Protein AF-A0A067E107-F1 (afdb_monomer_lite)

Sequence (116 aa):
MISENGLQFWFLEDYFEFKWNLKYSKTLEVLEEEHPNFLCNLHERVRRRPTIDSNPWMDPLAFRDGILLIRVCAKIFLYHVETNKMNEVCYVSGLGTYSSYLPTVLPYSLSLVRLT

Organism: Citrus sinensis (NCBI:txid2711)

Structure (mmCIF, N/CA/C/O backbone):
data_AF-A0A067E107-F1
#
_entry.id   AF-A0A067E107-F1
#
loop_
_atom_site.group_PDB
_atom_site.id
_atom_site.type_symbol
_atom_site.label_atom_id
_atom_site.label_alt_id
_atom_site.label_comp_id
_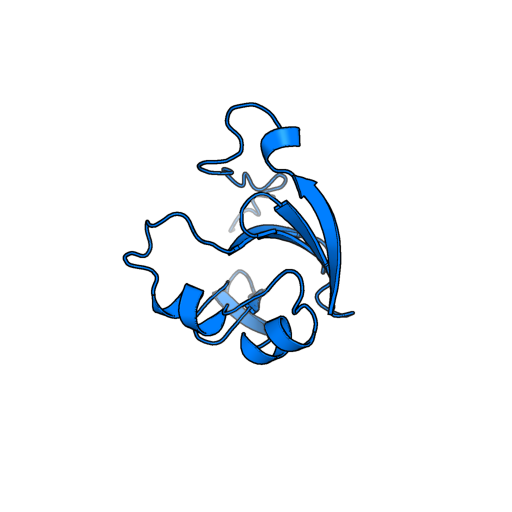atom_site.label_asym_id
_atom_site.label_entity_id
_atom_site.label_seq_id
_atom_site.pdbx_PDB_ins_code
_atom_site.Cartn_x
_atom_site.Cartn_y
_atom_site.Cartn_z
_atom_site.occupancy
_atom_site.B_iso_or_equiv
_atom_site.auth_seq_id
_atom_site.auth_comp_id
_atom_site.auth_asym_id
_atom_site.auth_atom_id
_atom_site.pdbx_PDB_model_num
ATOM 1 N N . MET A 1 1 ? -0.326 0.897 6.255 1.00 72.06 1 MET A N 1
ATOM 2 C CA . MET A 1 1 ? 1.071 0.668 6.680 1.00 72.06 1 MET A CA 1
ATOM 3 C C . MET A 1 1 ? 1.677 -0.407 5.796 1.00 72.06 1 MET A C 1
ATOM 5 O O . MET A 1 1 ? 0.965 -1.344 5.459 1.00 72.06 1 MET A O 1
ATOM 9 N N . ILE A 1 2 ? 2.942 -0.262 5.408 1.00 75.75 2 ILE A N 1
ATOM 10 C CA . ILE A 1 2 ? 3.708 -1.315 4.728 1.00 75.75 2 ILE A CA 1
ATOM 11 C C . ILE A 1 2 ? 4.693 -1.863 5.755 1.00 75.75 2 ILE A C 1
ATOM 13 O O . ILE A 1 2 ? 5.442 -1.084 6.342 1.00 75.75 2 ILE A O 1
ATOM 17 N N . SER A 1 3 ? 4.668 -3.167 5.989 1.00 77.25 3 SER A N 1
ATOM 18 C CA . SER A 1 3 ? 5.571 -3.871 6.900 1.00 77.25 3 SER A CA 1
ATOM 19 C C . SER A 1 3 ? 6.081 -5.155 6.247 1.00 77.25 3 SER A C 1
ATOM 21 O O . SER A 1 3 ? 5.696 -5.481 5.124 1.00 77.25 3 SER A O 1
ATOM 23 N N . GLU A 1 4 ? 6.932 -5.900 6.951 1.00 77.56 4 GLU A N 1
ATOM 24 C CA . GLU A 1 4 ? 7.381 -7.235 6.522 1.00 77.56 4 GLU A CA 1
ATOM 25 C C . GLU A 1 4 ? 6.204 -8.192 6.281 1.00 77.56 4 GLU A C 1
ATOM 27 O O . GLU A 1 4 ? 6.267 -9.047 5.407 1.00 77.56 4 GLU A O 1
ATOM 32 N N . ASN A 1 5 ? 5.091 -7.987 6.992 1.00 79.25 5 ASN A N 1
ATOM 33 C CA . ASN A 1 5 ? 3.880 -8.795 6.861 1.00 79.25 5 ASN A CA 1
ATOM 34 C C . ASN A 1 5 ? 3.001 -8.388 5.668 1.00 79.25 5 ASN A C 1
ATOM 36 O O . ASN A 1 5 ? 1.986 -9.037 5.414 1.00 79.25 5 ASN A O 1
ATOM 40 N N . GLY A 1 6 ? 3.334 -7.297 4.970 1.00 85.56 6 GLY A N 1
ATOM 41 C CA . GLY A 1 6 ? 2.558 -6.819 3.835 1.00 85.56 6 GLY A CA 1
ATOM 42 C C . GLY A 1 6 ? 2.016 -5.399 3.946 1.00 85.56 6 GLY A C 1
ATOM 43 O O . GLY A 1 6 ? 2.451 -4.570 4.750 1.00 85.56 6 GLY A O 1
ATOM 44 N N . LEU A 1 7 ? 1.026 -5.126 3.102 1.00 87.38 7 LEU A N 1
ATOM 45 C CA . LEU A 1 7 ? 0.241 -3.903 3.099 1.00 87.38 7 LEU A CA 1
ATOM 46 C C . LEU A 1 7 ? -1.005 -4.093 3.970 1.00 87.38 7 LEU A C 1
ATOM 48 O O . LEU A 1 7 ? -1.886 -4.897 3.665 1.00 87.38 7 LEU A O 1
ATOM 52 N N . GLN A 1 8 ? -1.084 -3.320 5.050 1.00 87.62 8 GLN A N 1
ATOM 53 C CA . GLN A 1 8 ? -2.158 -3.390 6.038 1.00 87.62 8 GLN A CA 1
ATOM 54 C C . GLN A 1 8 ? -2.928 -2.071 6.115 1.00 87.62 8 GLN A C 1
ATOM 56 O O . GLN A 1 8 ? -2.334 -0.992 6.247 1.00 87.62 8 GLN A O 1
ATOM 61 N N . PHE A 1 9 ? -4.254 -2.165 6.091 1.00 86.06 9 PHE A N 1
ATOM 62 C CA . PHE A 1 9 ? -5.180 -1.045 6.214 1.00 86.06 9 PHE A CA 1
ATOM 63 C C . PHE A 1 9 ? -5.929 -1.143 7.534 1.00 86.06 9 PHE A C 1
ATOM 65 O O . PHE A 1 9 ? -6.777 -2.016 7.725 1.00 86.06 9 PHE A O 1
ATOM 72 N N . TRP A 1 10 ? -5.612 -0.214 8.425 1.00 85.31 10 TRP A N 1
ATOM 73 C CA . TRP A 1 10 ? -6.238 -0.091 9.730 1.00 85.31 10 TRP A CA 1
ATOM 74 C C . TRP A 1 10 ? -7.254 1.044 9.697 1.00 85.31 10 TRP A C 1
ATOM 76 O O . TRP A 1 10 ? -6.996 2.090 9.098 1.00 85.31 10 TRP A O 1
ATOM 86 N N . PHE A 1 11 ? -8.395 0.839 10.339 1.00 83.31 11 PHE A N 1
ATOM 87 C CA . PHE A 1 11 ? -9.385 1.879 10.576 1.00 83.31 11 PHE A CA 1
ATOM 88 C C . PHE A 1 11 ? -9.615 2.021 12.070 1.00 83.31 11 PHE A C 1
ATOM 90 O O . PHE A 1 11 ? -9.630 1.035 12.807 1.00 83.31 11 PHE A O 1
ATOM 97 N N . LEU A 1 12 ? -9.775 3.263 12.499 1.00 84.31 12 LEU A N 1
ATOM 98 C CA . LEU A 1 12 ? -10.179 3.580 13.853 1.00 84.31 12 LEU A CA 1
ATOM 99 C C . LEU A 1 12 ? -11.703 3.462 13.899 1.00 84.31 12 LEU A C 1
ATOM 101 O O . LEU A 1 12 ? -12.395 4.219 13.224 1.00 84.31 12 LEU A O 1
ATOM 105 N N . GLU A 1 13 ? -12.204 2.447 14.599 1.00 81.31 13 GLU A N 1
ATOM 106 C CA . GLU A 1 13 ? -13.643 2.188 14.723 1.00 81.31 13 GLU A CA 1
ATOM 107 C C . GLU A 1 13 ? -14.278 3.148 15.727 1.00 81.31 13 GLU A C 1
ATOM 109 O O . GLU A 1 13 ? -15.330 3.719 15.453 1.00 81.31 13 GLU A O 1
ATOM 114 N N . ASP A 1 14 ? -13.593 3.367 16.849 1.00 79.00 14 ASP A N 1
ATOM 115 C CA . ASP A 1 14 ? -14.005 4.292 17.896 1.00 79.00 14 ASP A CA 1
ATOM 116 C C . ASP A 1 14 ? -12.834 5.212 18.273 1.00 79.00 14 ASP A C 1
ATOM 118 O O . ASP A 1 14 ? -11.755 4.757 18.670 1.00 79.00 14 ASP A O 1
ATOM 122 N N . TYR A 1 15 ? -13.058 6.519 18.128 1.00 76.31 15 TYR A N 1
ATOM 123 C CA . TYR A 1 15 ? -12.082 7.564 18.434 1.00 76.31 15 TYR A CA 1
ATOM 124 C C . TYR A 1 15 ? -11.828 7.740 19.936 1.00 76.31 15 TYR A C 1
ATOM 126 O O . TYR A 1 15 ? -10.752 8.200 20.309 1.00 76.31 15 TYR A O 1
ATOM 134 N N . PHE A 1 16 ? -12.791 7.386 20.786 1.00 80.00 16 PHE A N 1
ATOM 135 C CA . PHE A 1 16 ? -12.699 7.510 22.239 1.00 80.00 16 PHE A CA 1
ATOM 136 C C . PHE A 1 16 ? -12.033 6.291 22.871 1.00 80.00 16 PHE A C 1
ATOM 138 O O . PHE A 1 16 ? -11.276 6.430 23.829 1.00 80.00 16 PHE A O 1
ATOM 145 N N . GLU A 1 17 ? -12.263 5.105 22.310 1.00 85.38 17 GLU A N 1
ATOM 146 C CA . GLU A 1 17 ? -11.666 3.864 22.816 1.00 85.38 17 GLU A CA 1
ATOM 147 C C . GLU A 1 17 ? -10.295 3.549 22.195 1.00 85.38 17 GLU A C 1
ATOM 149 O O . GLU A 1 17 ? -9.665 2.559 22.562 1.00 85.38 17 GLU A O 1
ATOM 154 N N . PHE A 1 18 ? -9.816 4.368 21.247 1.00 79.12 18 PHE A N 1
ATOM 155 C CA . PHE A 1 18 ? -8.606 4.097 20.453 1.00 79.12 18 PHE A CA 1
ATOM 156 C C . PHE A 1 18 ? -8.621 2.697 19.81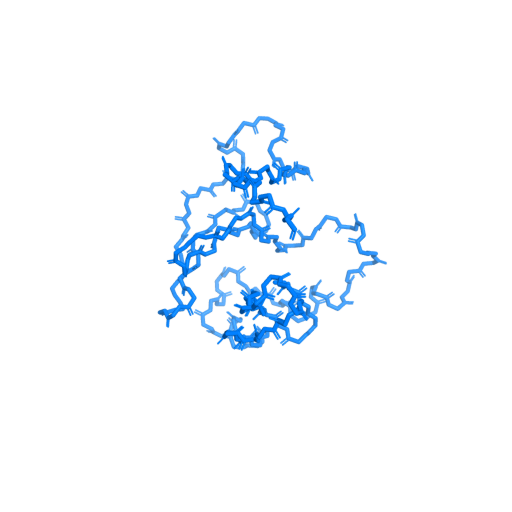5 1.00 79.12 18 PHE A C 1
ATOM 158 O O . PHE A 1 18 ? -7.583 2.047 19.648 1.00 79.12 18 PHE A O 1
ATOM 165 N N . LYS A 1 19 ? -9.814 2.214 19.457 1.00 85.06 19 LYS A N 1
ATOM 166 C CA . LYS A 1 19 ? -10.021 0.852 18.976 1.00 85.06 19 LYS A CA 1
ATOM 167 C C . LYS A 1 19 ? -9.744 0.773 17.478 1.00 85.06 19 LYS A C 1
ATOM 169 O O . LYS A 1 19 ? -10.565 1.162 16.644 1.00 85.06 19 LYS A O 1
ATOM 174 N N . TRP A 1 20 ? -8.570 0.257 17.136 1.00 85.94 20 TRP A N 1
ATOM 175 C CA . TRP A 1 20 ? -8.165 0.014 15.755 1.00 85.94 20 TRP A CA 1
ATOM 176 C C . TRP A 1 20 ? -8.569 -1.381 15.299 1.00 85.94 20 TRP A C 1
ATOM 178 O O . TRP A 1 20 ? -8.313 -2.371 15.981 1.00 85.94 20 TRP A O 1
ATOM 188 N N . ASN A 1 21 ? -9.126 -1.465 14.099 1.00 87.88 21 ASN A N 1
ATOM 189 C CA . ASN A 1 21 ? -9.446 -2.723 13.446 1.00 87.88 21 ASN A CA 1
ATOM 190 C C . ASN A 1 21 ? -8.686 -2.834 12.125 1.00 87.88 21 ASN A C 1
ATOM 192 O O . ASN A 1 21 ? -8.531 -1.860 11.382 1.00 87.88 21 ASN A O 1
ATOM 196 N N . LEU A 1 22 ? -8.216 -4.039 11.820 1.00 87.94 22 LEU A N 1
ATOM 197 C CA . LEU A 1 22 ? -7.598 -4.351 10.537 1.00 87.94 22 LEU A CA 1
ATOM 198 C C . LEU A 1 22 ? -8.709 -4.640 9.522 1.00 87.94 22 LEU A C 1
ATOM 200 O O . LEU A 1 22 ? -9.400 -5.647 9.644 1.00 87.94 22 LEU A O 1
ATOM 204 N N . LYS A 1 23 ? -8.897 -3.764 8.527 1.00 86.69 23 LYS A N 1
ATOM 205 C CA . LYS A 1 23 ? -9.933 -3.948 7.492 1.00 86.69 23 LYS A CA 1
ATOM 206 C C . LYS A 1 23 ? -9.460 -4.840 6.359 1.00 86.69 23 LYS A C 1
ATOM 208 O O . LYS A 1 23 ? -10.168 -5.740 5.929 1.00 86.69 23 LYS A O 1
ATOM 213 N N . TYR A 1 24 ? -8.266 -4.540 5.858 1.00 86.56 24 TYR A N 1
ATOM 214 C CA . TYR A 1 24 ? -7.687 -5.205 4.702 1.00 86.56 24 TYR A CA 1
ATOM 215 C C . TYR A 1 24 ? -6.215 -5.487 4.975 1.00 86.56 24 TYR A C 1
ATOM 217 O O . TYR A 1 24 ? -5.496 -4.639 5.508 1.00 86.56 24 TYR A O 1
ATOM 225 N N . SER A 1 25 ? -5.767 -6.675 4.590 1.00 89.12 25 SER A N 1
ATOM 226 C CA . SER A 1 25 ? -4.369 -7.078 4.669 1.00 89.12 25 SER A CA 1
ATOM 227 C C . SER A 1 25 ? -4.014 -7.855 3.415 1.00 89.12 25 SER A C 1
ATOM 229 O O . SER A 1 25 ? -4.750 -8.754 3.011 1.00 89.12 25 SER A O 1
ATOM 231 N N . LYS A 1 26 ? -2.885 -7.507 2.808 1.00 89.19 26 LYS A N 1
ATOM 232 C CA . LYS A 1 26 ? -2.323 -8.191 1.645 1.00 89.19 26 LYS A CA 1
ATOM 233 C C . LYS A 1 26 ? -0.854 -8.461 1.910 1.00 89.19 26 LYS A C 1
ATOM 235 O O . LYS A 1 26 ? -0.140 -7.538 2.290 1.00 89.19 26 LYS A O 1
ATOM 240 N N . THR A 1 27 ? -0.423 -9.707 1.739 1.00 89.38 27 THR A N 1
ATOM 241 C CA . THR A 1 27 ? 0.982 -10.076 1.939 1.00 89.38 27 THR A CA 1
ATOM 242 C C . THR A 1 27 ? 1.843 -9.534 0.799 1.00 89.38 27 THR A C 1
ATOM 244 O O . THR A 1 27 ? 1.324 -9.146 -0.252 1.00 89.38 27 THR A O 1
ATOM 247 N N . LEU A 1 28 ? 3.159 -9.467 1.011 1.00 86.75 28 LEU A N 1
ATOM 248 C CA . LEU A 1 28 ? 4.075 -8.965 -0.013 1.00 86.75 28 LEU A CA 1
ATOM 249 C C . LEU A 1 28 ? 4.113 -9.905 -1.227 1.00 86.75 28 LEU A C 1
ATOM 251 O O . LEU A 1 28 ? 4.125 -9.420 -2.350 1.00 86.75 28 LEU A O 1
ATOM 255 N N . GLU A 1 29 ? 4.044 -11.219 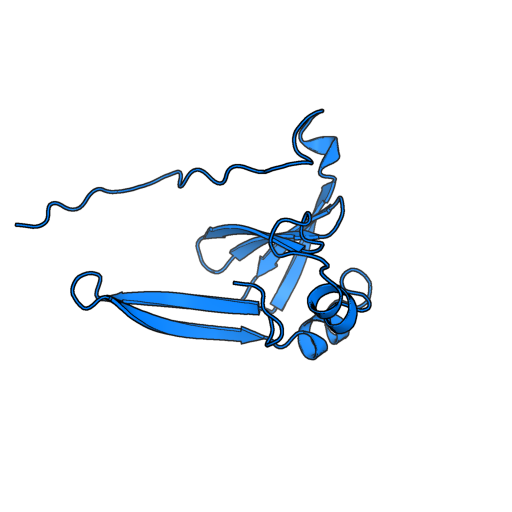-1.013 1.00 87.19 29 GLU A N 1
ATOM 256 C CA . GLU A 1 29 ? 4.080 -12.241 -2.069 1.00 87.19 29 GLU A CA 1
ATOM 257 C C . GLU A 1 29 ? 2.877 -12.120 -3.004 1.00 87.19 29 GLU A C 1
ATOM 259 O O . GLU A 1 29 ? 3.023 -12.133 -4.220 1.00 87.19 29 GLU A O 1
ATOM 264 N N . VAL A 1 30 ? 1.684 -11.943 -2.432 1.00 88.44 30 VAL A N 1
ATOM 265 C CA . VAL A 1 30 ? 0.447 -11.796 -3.206 1.00 88.44 30 VAL A CA 1
ATOM 266 C C . VAL A 1 30 ? 0.485 -10.511 -4.040 1.00 88.44 30 VAL A C 1
ATOM 268 O O . VAL A 1 30 ? 0.124 -10.524 -5.214 1.00 88.44 30 VAL A O 1
ATOM 271 N N . LEU A 1 31 ? 0.994 -9.413 -3.468 1.00 87.00 31 LEU A N 1
ATOM 272 C CA . LEU A 1 31 ? 1.180 -8.155 -4.198 1.00 87.00 31 LEU A CA 1
ATOM 273 C C . LEU A 1 31 ? 2.190 -8.289 -5.349 1.00 87.00 31 LEU A C 1
ATOM 275 O O . LEU A 1 31 ? 1.965 -7.729 -6.421 1.00 87.00 31 LEU A O 1
ATOM 279 N N . GLU A 1 32 ? 3.295 -9.006 -5.139 1.00 88.19 32 GLU A N 1
ATOM 280 C CA . GLU A 1 32 ? 4.270 -9.303 -6.197 1.00 88.19 32 GLU A CA 1
ATOM 281 C C . GLU A 1 32 ? 3.654 -10.154 -7.314 1.00 88.19 32 GLU A C 1
ATOM 283 O O . GLU A 1 32 ? 3.847 -9.844 -8.488 1.00 88.19 32 GLU A O 1
ATOM 288 N N . GLU A 1 33 ? 2.894 -11.197 -6.968 1.00 88.25 33 GLU A N 1
ATOM 289 C CA . GLU A 1 33 ? 2.261 -12.108 -7.929 1.00 88.25 33 GLU A CA 1
ATOM 290 C C . GLU A 1 33 ? 1.220 -11.398 -8.804 1.00 88.25 33 GLU A C 1
ATOM 292 O O . GLU A 1 33 ? 1.157 -11.619 -10.014 1.00 88.25 33 GLU A O 1
ATOM 297 N N . GLU A 1 34 ? 0.420 -10.510 -8.216 1.00 88.38 34 GLU A N 1
ATOM 298 C CA . GLU A 1 34 ? -0.630 -9.780 -8.932 1.00 88.38 34 GLU A CA 1
ATOM 299 C C . GLU A 1 34 ? -0.072 -8.601 -9.746 1.00 88.38 34 GLU A C 1
ATOM 301 O O . GLU A 1 34 ? -0.673 -8.181 -10.744 1.00 88.38 34 GLU A O 1
ATOM 306 N N . HIS A 1 35 ? 1.090 -8.063 -9.358 1.00 85.88 35 HIS A N 1
ATOM 307 C CA . HIS A 1 35 ? 1.713 -6.898 -9.992 1.00 85.88 35 HIS A CA 1
ATOM 308 C C . HIS A 1 35 ? 3.217 -7.077 -10.285 1.00 85.88 35 HIS A C 1
ATOM 310 O O . HIS A 1 35 ? 4.012 -6.178 -9.981 1.00 85.88 35 HIS A O 1
ATOM 316 N N . PRO A 1 36 ? 3.638 -8.154 -10.975 1.00 82.81 36 PRO A N 1
ATOM 317 C CA . P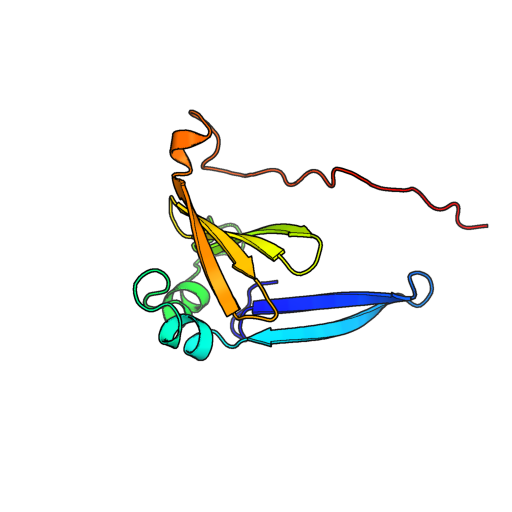RO A 1 36 ? 5.052 -8.529 -11.102 1.00 82.81 36 PRO A CA 1
ATOM 318 C C . PRO A 1 36 ? 5.875 -7.511 -11.900 1.00 82.81 36 PRO A C 1
ATOM 320 O O . PRO A 1 36 ? 7.077 -7.352 -11.691 1.00 82.81 36 PRO A O 1
ATOM 323 N N . ASN A 1 37 ? 5.220 -6.766 -12.795 1.00 78.38 37 ASN A N 1
ATOM 324 C CA . ASN A 1 37 ? 5.856 -5.743 -13.628 1.00 78.38 37 ASN A CA 1
ATOM 325 C C . ASN A 1 37 ? 6.281 -4.496 -12.837 1.00 78.38 37 ASN A C 1
ATOM 327 O O . ASN A 1 37 ? 7.142 -3.741 -13.289 1.00 78.38 37 ASN A O 1
ATOM 331 N N . PHE A 1 38 ? 5.663 -4.258 -11.678 1.00 74.56 38 PHE A N 1
ATOM 332 C CA . PHE A 1 38 ? 5.878 -3.060 -10.863 1.00 74.56 38 PHE A CA 1
ATOM 333 C C . PHE A 1 38 ? 6.505 -3.406 -9.512 1.00 74.56 38 PHE A C 1
ATOM 335 O O . PHE A 1 38 ? 7.353 -2.665 -9.010 1.00 74.56 38 PHE A O 1
ATOM 342 N N . LEU A 1 39 ? 6.095 -4.538 -8.939 1.00 79.62 39 LEU A N 1
ATOM 343 C CA . LEU A 1 39 ? 6.464 -5.016 -7.617 1.00 79.62 39 LEU A CA 1
ATOM 344 C C . LEU A 1 39 ? 7.385 -6.229 -7.751 1.00 79.62 39 LEU A C 1
ATOM 346 O O . LEU A 1 39 ? 6.949 -7.368 -7.686 1.00 79.62 39 LEU A O 1
ATOM 350 N N . CYS A 1 40 ? 8.679 -5.972 -7.967 1.00 74.44 40 CYS A N 1
ATOM 351 C CA . CYS A 1 40 ? 9.696 -7.020 -8.043 1.00 74.44 40 CYS A CA 1
ATOM 352 C C . CYS A 1 40 ? 10.556 -7.069 -6.774 1.00 74.44 40 CYS A C 1
ATOM 354 O O . CYS A 1 40 ? 11.087 -6.040 -6.336 1.00 74.44 40 CYS A O 1
ATOM 356 N N . ASN A 1 41 ? 10.729 -8.272 -6.215 1.00 79.19 41 ASN A N 1
ATOM 357 C CA . ASN A 1 41 ? 11.522 -8.524 -5.006 1.00 79.19 41 ASN A CA 1
ATOM 358 C C . ASN A 1 41 ? 11.126 -7.613 -3.826 1.00 79.19 41 ASN A C 1
ATOM 360 O O . ASN A 1 41 ? 11.987 -7.163 -3.069 1.00 79.19 41 ASN A O 1
ATOM 364 N N . LEU A 1 42 ? 9.841 -7.284 -3.708 1.00 81.00 42 LEU A N 1
ATOM 365 C CA . LEU A 1 42 ? 9.233 -6.532 -2.618 1.00 81.00 42 LEU A CA 1
ATOM 366 C C . LEU A 1 42 ? 9.616 -7.106 -1.250 1.00 81.00 42 LEU A C 1
ATOM 368 O O . LEU A 1 42 ? 10.043 -6.334 -0.393 1.00 81.00 42 LEU A O 1
ATOM 372 N N . HIS A 1 43 ? 9.546 -8.426 -1.056 1.00 79.56 43 HIS A N 1
ATOM 373 C CA . HIS A 1 43 ? 9.912 -9.053 0.219 1.00 79.56 43 HIS A CA 1
ATOM 374 C C . HIS A 1 43 ? 11.376 -8.758 0.597 1.00 79.56 43 HIS A C 1
ATOM 376 O O . HIS A 1 43 ? 11.669 -8.235 1.674 1.00 79.56 43 HIS A O 1
ATOM 382 N N . GLU A 1 44 ? 12.313 -8.988 -0.328 1.00 80.88 44 GLU A N 1
ATOM 383 C CA . GLU A 1 44 ? 13.732 -8.662 -0.128 1.00 80.88 44 GLU A CA 1
ATOM 384 C C . GLU A 1 44 ? 13.966 -7.153 0.046 1.00 80.88 44 GLU A C 1
ATOM 386 O O . GLU A 1 44 ? 14.798 -6.744 0.853 1.00 80.88 44 GLU A O 1
ATOM 391 N N . ARG A 1 45 ? 13.230 -6.303 -0.677 1.00 78.62 45 ARG A N 1
ATOM 392 C CA . ARG A 1 45 ? 13.357 -4.838 -0.604 1.00 78.62 45 ARG A CA 1
ATOM 393 C C . ARG A 1 45 ? 12.840 -4.255 0.702 1.00 78.62 45 ARG A C 1
ATOM 395 O O . ARG A 1 45 ? 13.393 -3.260 1.163 1.00 78.62 45 ARG A O 1
ATOM 402 N N . VAL A 1 46 ? 11.795 -4.836 1.284 1.00 77.94 46 VAL A N 1
ATOM 403 C CA . VAL A 1 46 ? 11.298 -4.451 2.609 1.00 77.94 46 VAL A CA 1
ATOM 404 C C . VAL A 1 46 ? 12.278 -4.924 3.683 1.00 77.94 46 VAL A C 1
ATOM 406 O O . VAL A 1 46 ? 12.670 -4.121 4.526 1.00 77.94 46 VAL A O 1
ATOM 409 N N . ARG A 1 47 ? 12.760 -6.170 3.592 1.00 77.06 47 ARG A N 1
ATOM 410 C CA . ARG A 1 47 ? 13.693 -6.766 4.562 1.00 77.06 47 ARG A CA 1
ATOM 411 C C . ARG A 1 47 ? 15.078 -6.113 4.577 1.00 77.06 47 ARG A C 1
ATOM 413 O O . ARG A 1 47 ? 15.686 -5.979 5.632 1.00 77.06 47 ARG A O 1
ATOM 420 N N . ARG A 1 48 ? 15.607 -5.714 3.415 1.00 72.69 48 ARG A N 1
ATOM 421 C CA . ARG A 1 48 ? 16.948 -5.109 3.285 1.00 72.69 48 ARG A CA 1
ATOM 422 C C . ARG A 1 48 ? 16.992 -3.614 3.592 1.00 72.69 48 ARG A C 1
ATOM 424 O O . ARG A 1 48 ? 18.034 -3.003 3.357 1.00 72.69 48 ARG A O 1
ATOM 431 N N . ARG A 1 49 ? 15.902 -2.996 4.065 1.00 67.94 49 ARG A N 1
ATOM 432 C CA . ARG A 1 49 ? 15.925 -1.569 4.415 1.00 67.94 49 ARG A CA 1
ATOM 433 C C . ARG A 1 49 ? 16.979 -1.332 5.505 1.00 67.94 49 ARG A C 1
ATOM 435 O O . ARG A 1 49 ? 16.828 -1.867 6.600 1.00 67.94 49 ARG A O 1
ATOM 442 N N . PRO A 1 50 ? 18.046 -0.559 5.223 1.00 57.00 50 PRO A N 1
ATOM 443 C CA . PRO A 1 50 ? 19.163 -0.407 6.153 1.00 57.00 50 PRO A CA 1
ATOM 444 C C . PRO A 1 50 ? 18.767 0.365 7.419 1.00 57.00 50 PRO A C 1
ATOM 446 O O . PRO A 1 50 ? 19.335 0.121 8.478 1.00 57.00 50 PRO A O 1
ATOM 449 N N . THR A 1 51 ? 17.781 1.264 7.322 1.00 60.12 51 THR A N 1
ATOM 450 C CA . THR A 1 51 ? 17.179 2.010 8.439 1.00 60.12 51 THR A CA 1
ATOM 451 C C . THR A 1 51 ? 15.721 2.363 8.115 1.00 60.12 51 THR A C 1
ATOM 453 O O . THR A 1 51 ? 15.348 2.444 6.941 1.00 60.12 51 THR A O 1
ATOM 456 N N . ILE A 1 52 ? 14.891 2.620 9.136 1.00 58.31 52 ILE A N 1
ATOM 457 C CA . ILE A 1 52 ? 13.515 3.139 8.959 1.00 58.31 52 ILE A CA 1
ATOM 458 C C . ILE A 1 52 ? 13.528 4.488 8.209 1.00 58.31 52 ILE A C 1
ATOM 460 O O . ILE A 1 52 ? 12.620 4.756 7.428 1.00 58.31 52 ILE A O 1
ATOM 464 N N . ASP A 1 53 ? 14.598 5.273 8.373 1.00 54.06 53 ASP A N 1
ATOM 465 C CA . ASP A 1 53 ? 14.796 6.589 7.745 1.00 54.06 53 ASP A CA 1
ATOM 466 C C . ASP A 1 53 ? 15.317 6.531 6.297 1.00 54.06 53 ASP A C 1
ATOM 468 O O . ASP A 1 53 ? 15.482 7.562 5.642 1.00 54.06 53 ASP A O 1
ATOM 472 N N . SER A 1 54 ? 15.618 5.338 5.776 1.00 62.25 54 SER A N 1
ATOM 473 C CA . SER A 1 54 ? 16.002 5.189 4.372 1.00 62.25 54 SER A CA 1
ATOM 474 C C . SER A 1 54 ? 14.778 5.367 3.472 1.00 62.25 54 SER A C 1
ATOM 476 O O . SER A 1 54 ? 13.721 4.799 3.744 1.00 62.25 54 SER A O 1
ATOM 478 N N . ASN A 1 55 ? 14.918 6.170 2.407 1.00 61.69 55 ASN A N 1
ATOM 479 C CA . ASN A 1 55 ? 13.819 6.512 1.500 1.00 61.69 55 ASN A CA 1
ATOM 480 C C . ASN A 1 55 ? 13.095 5.231 1.041 1.00 61.69 55 ASN A C 1
ATOM 482 O O . ASN A 1 55 ? 13.715 4.410 0.348 1.00 61.69 55 ASN A O 1
ATOM 486 N N . PRO A 1 56 ? 11.832 5.013 1.442 1.00 67.12 56 PRO A N 1
ATOM 487 C CA . PRO A 1 56 ? 11.191 3.734 1.216 1.00 67.12 56 PRO A CA 1
ATOM 488 C C . PRO A 1 56 ? 11.028 3.472 -0.277 1.00 67.12 56 PRO A C 1
ATOM 490 O O . PRO A 1 56 ? 10.711 4.351 -1.075 1.00 67.12 56 PRO A O 1
ATOM 493 N N . TRP A 1 57 ? 11.238 2.221 -0.676 1.00 74.88 57 TRP A N 1
ATOM 494 C CA . TRP A 1 57 ? 11.028 1.823 -2.067 1.00 74.88 57 TRP A CA 1
ATOM 495 C C . TRP A 1 57 ? 9.554 1.963 -2.496 1.00 74.88 57 TRP A C 1
ATOM 497 O O . TRP A 1 57 ? 9.259 2.242 -3.660 1.00 74.88 57 TRP A O 1
ATOM 507 N N . MET A 1 58 ? 8.649 1.790 -1.531 1.00 81.75 58 MET A N 1
ATOM 508 C CA . MET A 1 58 ? 7.207 1.919 -1.676 1.00 81.75 58 MET A CA 1
ATOM 509 C C . MET A 1 58 ? 6.670 2.745 -0.507 1.00 81.75 58 MET A C 1
ATOM 511 O O . MET A 1 58 ? 6.940 2.394 0.647 1.00 81.75 58 MET A O 1
ATOM 515 N N . ASP A 1 59 ? 5.920 3.803 -0.819 1.00 81.88 59 ASP A N 1
ATOM 516 C CA . ASP A 1 59 ? 5.413 4.784 0.143 1.00 81.88 59 ASP A CA 1
ATOM 517 C C . ASP A 1 59 ? 3.926 5.056 -0.039 1.00 81.88 59 ASP A C 1
ATOM 519 O O . ASP A 1 59 ? 3.525 5.555 -1.098 1.00 81.88 59 ASP A O 1
ATOM 523 N N . PRO A 1 60 ? 3.092 4.792 0.981 1.00 84.62 60 PRO A N 1
ATOM 524 C CA . PRO A 1 60 ? 1.714 5.248 0.968 1.00 84.62 60 PRO A CA 1
ATOM 525 C C . PRO A 1 60 ? 1.691 6.777 1.091 1.00 84.62 60 PRO A C 1
ATOM 527 O O . PRO A 1 60 ? 2.186 7.335 2.066 1.00 84.62 60 PRO A O 1
ATOM 530 N N . LEU A 1 61 ? 1.109 7.451 0.100 1.00 84.25 61 LEU A N 1
ATOM 531 C CA . LEU A 1 61 ? 1.045 8.913 0.029 1.00 84.25 61 LEU A CA 1
ATOM 532 C C . LEU A 1 61 ? -0.284 9.461 0.538 1.00 84.25 61 LEU A C 1
ATOM 534 O O . LEU A 1 61 ? -0.324 10.472 1.216 1.00 84.25 61 LEU A O 1
ATOM 538 N N . ALA A 1 62 ? -1.399 8.838 0.184 1.00 85.19 62 ALA A N 1
ATOM 539 C CA . ALA A 1 62 ? -2.713 9.283 0.631 1.00 85.19 62 ALA A CA 1
ATOM 540 C C . ALA A 1 62 ? -3.694 8.127 0.531 1.00 85.19 62 ALA A C 1
ATOM 542 O O . ALA A 1 62 ? -3.593 7.308 -0.378 1.00 85.19 62 ALA A O 1
ATOM 543 N N . PHE A 1 63 ? -4.661 8.075 1.437 1.00 84.81 63 PHE A N 1
ATOM 544 C CA . PHE A 1 63 ? -5.729 7.090 1.385 1.00 84.81 63 PHE A CA 1
ATOM 545 C C . PHE A 1 63 ? -7.076 7.793 1.455 1.00 84.81 63 PHE A C 1
ATOM 547 O O . PHE A 1 63 ? -7.299 8.619 2.340 1.00 84.81 63 PHE A O 1
ATOM 554 N N . ARG A 1 64 ? -7.965 7.469 0.520 1.00 85.81 64 ARG A N 1
ATOM 555 C CA . ARG A 1 64 ? -9.327 7.996 0.485 1.00 85.81 64 ARG A CA 1
ATOM 556 C C . ARG A 1 64 ? -10.247 7.006 -0.215 1.00 85.81 64 ARG A C 1
ATOM 558 O O . ARG A 1 64 ? -9.896 6.494 -1.271 1.00 85.81 64 ARG A O 1
ATOM 565 N N . ASP A 1 65 ? -11.415 6.758 0.373 1.00 86.62 65 ASP A N 1
ATOM 566 C CA . ASP A 1 65 ? -12.516 6.006 -0.247 1.00 86.62 65 ASP A CA 1
ATOM 567 C C . ASP A 1 65 ? -12.088 4.639 -0.831 1.00 86.62 65 ASP A C 1
ATOM 569 O O . ASP A 1 65 ? -12.489 4.252 -1.924 1.00 86.62 65 ASP A O 1
ATOM 573 N N . GLY A 1 66 ? -11.224 3.903 -0.115 1.00 87.31 66 GLY A N 1
ATOM 574 C CA . GLY A 1 66 ? -10.739 2.584 -0.555 1.00 87.31 66 GLY A CA 1
ATOM 575 C C . GLY A 1 66 ? -9.644 2.624 -1.627 1.00 87.31 66 GLY A C 1
ATOM 576 O O . GLY A 1 66 ? -9.241 1.573 -2.131 1.00 87.31 66 GLY A O 1
ATOM 577 N N . ILE A 1 67 ? -9.138 3.812 -1.959 1.00 91.19 67 ILE A N 1
ATOM 578 C CA . ILE A 1 67 ? -8.065 4.030 -2.926 1.00 91.19 67 ILE A CA 1
ATOM 579 C C . ILE A 1 67 ? -6.830 4.547 -2.190 1.00 91.19 67 ILE A C 1
ATOM 581 O O . ILE A 1 67 ? -6.868 5.565 -1.494 1.00 91.19 67 ILE A O 1
ATOM 585 N N . LEU A 1 68 ? -5.717 3.837 -2.353 1.00 90.44 68 LEU A N 1
ATOM 586 C CA . LEU A 1 68 ? -4.411 4.232 -1.852 1.00 90.44 68 LEU A CA 1
ATOM 587 C C . LEU A 1 68 ? -3.593 4.839 -2.992 1.00 90.44 68 LEU A C 1
ATOM 589 O O . LEU A 1 68 ? -3.245 4.154 -3.950 1.00 90.44 68 LEU A O 1
ATOM 593 N N . LEU A 1 69 ? -3.244 6.115 -2.865 1.00 90.44 69 LEU A N 1
ATOM 594 C CA . LEU A 1 69 ? -2.190 6.721 -3.661 1.00 90.44 69 LEU A CA 1
ATOM 595 C C . LEU A 1 69 ? -0.849 6.255 -3.099 1.00 90.44 69 LEU A C 1
ATOM 597 O O . LEU A 1 69 ? -0.562 6.461 -1.918 1.00 90.44 69 LEU A O 1
ATOM 601 N N . ILE A 1 70 ? -0.033 5.630 -3.936 1.00 88.44 70 ILE A N 1
ATOM 602 C CA . ILE A 1 70 ? 1.215 5.005 -3.516 1.00 88.44 70 ILE A CA 1
ATOM 603 C C . ILE A 1 70 ? 2.336 5.337 -4.489 1.00 88.44 70 ILE A C 1
ATOM 605 O O . ILE A 1 70 ? 2.160 5.295 -5.707 1.00 88.44 70 ILE A O 1
ATOM 609 N N . ARG A 1 71 ? 3.506 5.674 -3.955 1.00 86.88 71 ARG A N 1
ATOM 610 C CA . ARG A 1 71 ? 4.733 5.796 -4.736 1.00 86.88 71 ARG A CA 1
ATOM 611 C C . ARG A 1 71 ? 5.449 4.459 -4.730 1.00 86.88 71 ARG A C 1
ATOM 613 O O . ARG A 1 71 ? 5.610 3.866 -3.670 1.00 86.88 71 ARG A O 1
ATOM 620 N N . VAL A 1 72 ? 5.917 4.024 -5.892 1.00 85.56 72 VAL A N 1
ATOM 621 C CA . VAL A 1 72 ? 6.819 2.880 -6.054 1.00 85.56 72 VAL A CA 1
ATOM 622 C C . VAL A 1 72 ? 7.977 3.331 -6.938 1.00 85.56 72 VAL A C 1
ATOM 624 O O . VAL A 1 72 ? 7.770 3.700 -8.098 1.00 85.56 72 VAL A O 1
ATOM 627 N N . CYS A 1 73 ? 9.202 3.338 -6.407 1.00 82.19 73 CYS A N 1
ATOM 628 C CA . CYS A 1 73 ? 10.350 3.984 -7.056 1.00 82.19 73 CYS A CA 1
ATOM 629 C C . CYS A 1 73 ? 10.029 5.435 -7.487 1.00 82.19 73 CYS A C 1
ATOM 631 O O . CYS A 1 73 ? 9.751 6.303 -6.666 1.00 82.19 73 CYS A O 1
ATOM 633 N N . ALA A 1 74 ? 10.084 5.694 -8.795 1.00 83.44 74 ALA A N 1
ATOM 634 C CA . ALA A 1 74 ? 9.874 6.988 -9.424 1.00 83.44 74 ALA A CA 1
ATOM 635 C C . ALA A 1 74 ? 8.465 7.132 -10.015 1.00 83.44 74 ALA A C 1
ATOM 637 O O . ALA A 1 74 ? 8.212 8.097 -10.731 1.00 83.44 74 ALA A O 1
ATOM 638 N N . LYS A 1 75 ? 7.562 6.181 -9.758 1.00 87.75 75 LYS A N 1
ATOM 639 C CA . LYS A 1 75 ? 6.200 6.157 -10.294 1.00 87.75 75 LYS A CA 1
ATOM 640 C C . LYS A 1 75 ? 5.173 6.278 -9.178 1.00 87.75 75 LYS A C 1
ATOM 642 O O . LYS A 1 75 ? 5.402 5.838 -8.052 1.00 87.75 75 LYS A O 1
ATOM 647 N N . ILE A 1 76 ? 4.039 6.872 -9.512 1.00 89.81 76 ILE A N 1
ATOM 648 C CA . ILE A 1 76 ? 2.885 7.038 -8.638 1.00 89.81 76 ILE A CA 1
ATOM 649 C C . ILE A 1 76 ? 1.742 6.209 -9.197 1.00 89.81 76 ILE A C 1
ATOM 651 O O . ILE A 1 76 ? 1.470 6.237 -10.398 1.00 89.81 76 ILE A O 1
ATOM 655 N N . PHE A 1 77 ? 1.066 5.496 -8.307 1.00 91.44 77 PHE A N 1
ATOM 656 C CA . PHE A 1 77 ? -0.022 4.593 -8.630 1.00 91.44 77 PHE A CA 1
ATOM 657 C C . PHE A 1 77 ? -1.242 4.866 -7.758 1.00 91.44 77 PHE A C 1
ATOM 659 O O . PHE A 1 77 ? -1.121 5.284 -6.605 1.00 91.44 77 PHE A O 1
ATOM 666 N N . LEU A 1 78 ? -2.416 4.562 -8.303 1.00 93.12 78 LEU A N 1
ATOM 667 C CA . LEU A 1 78 ? -3.649 4.378 -7.550 1.00 93.12 78 LEU A CA 1
ATOM 668 C C . LEU A 1 78 ? -3.871 2.884 -7.357 1.00 93.12 78 LEU A C 1
ATOM 670 O O . LEU A 1 78 ? -4.018 2.141 -8.328 1.00 93.12 78 LEU A O 1
ATOM 674 N N . TYR A 1 79 ? -3.897 2.460 -6.102 1.00 91.75 79 TYR A N 1
ATOM 675 C CA . TYR A 1 79 ? -4.174 1.093 -5.702 1.00 91.75 79 TYR A CA 1
ATOM 676 C C . TYR A 1 79 ? -5.583 1.003 -5.113 1.00 91.75 79 TYR A C 1
ATOM 678 O O . TYR A 1 79 ? -5.874 1.583 -4.065 1.00 91.75 79 TYR A O 1
ATOM 686 N N . HIS A 1 80 ? -6.468 0.285 -5.796 1.00 92.62 80 HIS A N 1
ATOM 687 C CA . HIS A 1 80 ? -7.823 0.013 -5.330 1.00 92.62 80 HIS A CA 1
ATOM 688 C C . HIS A 1 80 ? -7.805 -1.197 -4.404 1.00 92.62 80 HIS A C 1
ATOM 690 O O . HIS A 1 80 ? -7.624 -2.319 -4.866 1.00 92.62 80 HIS A O 1
ATOM 696 N N . VAL A 1 81 ? -8.040 -0.986 -3.112 1.00 88.81 81 VAL A N 1
ATOM 697 C CA . VAL A 1 81 ? -7.822 -2.027 -2.096 1.00 88.81 81 VAL A CA 1
ATOM 698 C C . VAL A 1 81 ? -8.753 -3.230 -2.268 1.00 88.81 81 VAL A C 1
ATOM 700 O O . VAL A 1 81 ? -8.333 -4.362 -2.061 1.00 88.81 81 VAL A O 1
ATOM 703 N N . GLU A 1 82 ? -9.998 -2.999 -2.682 1.00 88.69 82 GLU A N 1
ATOM 704 C CA . GLU A 1 82 ? -11.014 -4.055 -2.804 1.00 88.69 82 GLU A CA 1
ATOM 705 C C . GLU A 1 82 ? -10.879 -4.868 -4.091 1.00 88.69 82 GLU A C 1
ATOM 707 O O . GLU A 1 82 ? -11.021 -6.086 -4.084 1.00 88.69 82 GLU A O 1
ATOM 712 N N . THR A 1 83 ? -10.599 -4.192 -5.207 1.00 89.88 83 THR A N 1
ATOM 713 C CA . THR A 1 83 ? -10.467 -4.847 -6.522 1.00 89.88 83 THR A CA 1
ATOM 714 C C . THR A 1 83 ? -9.045 -5.281 -6.824 1.00 89.88 83 THR A C 1
ATOM 716 O O . THR A 1 83 ? -8.818 -5.970 -7.816 1.00 89.88 83 THR A O 1
ATOM 719 N N . ASN A 1 84 ? -8.102 -4.847 -5.990 1.00 88.00 84 ASN A N 1
ATOM 720 C CA . ASN A 1 84 ? -6.687 -5.116 -6.121 1.00 88.00 84 ASN A CA 1
ATOM 721 C C . ASN A 1 84 ? -6.082 -4.656 -7.451 1.00 88.00 84 ASN A C 1
ATOM 723 O O . ASN A 1 84 ? -5.197 -5.281 -8.029 1.00 88.00 84 ASN A O 1
ATOM 727 N N . LYS A 1 85 ? -6.633 -3.570 -7.994 1.00 90.19 85 LYS A N 1
ATOM 728 C CA . LYS A 1 85 ? -6.167 -2.985 -9.246 1.00 90.19 85 LYS A CA 1
ATOM 729 C C . LYS A 1 85 ? -5.177 -1.878 -8.951 1.00 90.19 85 LYS A C 1
ATOM 731 O O . LYS A 1 85 ? -5.474 -0.970 -8.173 1.00 90.19 85 LYS A O 1
ATOM 736 N N . MET A 1 86 ? -4.045 -1.926 -9.638 1.00 90.81 86 MET A N 1
ATOM 737 C CA . MET A 1 86 ? -3.010 -0.907 -9.590 1.00 90.81 86 MET A CA 1
ATOM 738 C C . MET A 1 86 ? -2.951 -0.181 -10.931 1.00 90.81 86 MET A C 1
ATOM 740 O O . MET A 1 86 ? -2.656 -0.785 -11.960 1.00 90.81 86 MET A O 1
ATOM 744 N N . ASN A 1 87 ? -3.240 1.117 -10.915 1.00 92.38 87 ASN A N 1
ATOM 745 C CA . ASN A 1 87 ? -3.208 1.971 -12.097 1.00 92.38 87 ASN A CA 1
ATOM 746 C C . ASN A 1 87 ? -2.068 2.978 -11.968 1.00 92.38 87 ASN A C 1
ATOM 748 O O . ASN A 1 87 ? -2.002 3.713 -10.983 1.00 92.38 87 ASN A O 1
ATOM 752 N N . GLU A 1 88 ? -1.177 3.025 -12.954 1.00 92.50 88 GLU A N 1
ATOM 753 C CA . GLU A 1 88 ? -0.132 4.048 -13.024 1.00 92.50 88 GLU A CA 1
ATOM 754 C C . GLU A 1 88 ? -0.757 5.417 -13.314 1.00 92.50 88 GLU A C 1
ATOM 756 O O . GLU A 1 88 ? -1.584 5.553 -14.213 1.00 92.50 88 GLU A O 1
ATOM 761 N N . VAL A 1 89 ? -0.365 6.431 -12.542 1.00 91.94 89 VAL A N 1
ATOM 762 C CA . VAL A 1 89 ? -0.840 7.811 -12.702 1.00 91.94 89 VAL A CA 1
ATOM 763 C C . VAL A 1 89 ? 0.195 8.636 -13.449 1.00 91.94 89 VAL A C 1
ATOM 765 O O . VAL A 1 89 ? -0.103 9.238 -14.477 1.00 91.94 89 VAL A O 1
ATOM 768 N N . CYS A 1 90 ? 1.412 8.697 -12.911 1.00 89.75 90 CYS A N 1
ATOM 769 C CA . CYS A 1 90 ? 2.494 9.496 -13.467 1.00 89.75 90 CYS A CA 1
ATOM 770 C C . CYS A 1 90 ? 3.850 9.106 -12.871 1.00 89.75 90 CYS A C 1
ATOM 772 O O . CYS A 1 90 ? 3.949 8.375 -11.882 1.00 89.75 90 CYS A O 1
ATOM 774 N N . TYR A 1 91 ? 4.910 9.659 -13.454 1.00 86.94 91 TYR A N 1
ATOM 775 C CA . TYR A 1 91 ? 6.221 9.691 -12.823 1.00 86.94 91 TYR A CA 1
ATOM 776 C C . TYR A 1 91 ? 6.292 10.836 -11.812 1.00 86.94 91 TYR A C 1
ATOM 778 O O . TYR A 1 91 ? 5.772 11.925 -12.049 1.00 86.94 91 TYR A O 1
ATOM 786 N N . VAL A 1 92 ? 7.017 10.617 -10.717 1.00 82.38 92 VAL A N 1
ATOM 787 C CA . VAL A 1 92 ? 7.289 11.613 -9.672 1.00 82.38 92 VAL A CA 1
ATOM 788 C C . VAL A 1 92 ? 7.925 12.877 -10.265 1.00 82.38 92 VAL A C 1
ATOM 790 O O . VAL A 1 92 ? 7.566 13.983 -9.869 1.00 82.38 92 VAL A O 1
ATOM 793 N N . SER A 1 93 ? 8.791 12.736 -11.277 1.00 80.81 93 SER A N 1
ATOM 794 C CA . SER A 1 93 ? 9.389 13.863 -12.014 1.00 80.81 93 SER A CA 1
ATOM 795 C C . SER A 1 93 ? 8.357 14.756 -12.712 1.00 80.81 93 SER A C 1
ATOM 797 O O . SER A 1 93 ? 8.595 15.950 -12.874 1.00 80.81 93 SER A O 1
ATOM 799 N N . GLY A 1 94 ? 7.194 14.208 -13.075 1.00 82.06 94 GLY A N 1
ATOM 800 C CA . GLY A 1 94 ? 6.077 14.964 -13.638 1.00 82.06 94 GLY A CA 1
ATOM 801 C C . GLY A 1 94 ? 5.389 15.893 -12.632 1.00 82.06 94 GLY A C 1
ATOM 802 O O . GLY A 1 94 ? 4.649 16.777 -13.046 1.00 82.06 94 GLY A O 1
ATOM 803 N N . LEU A 1 95 ? 5.647 15.730 -11.327 1.00 77.38 95 LEU A N 1
ATOM 804 C CA . LEU A 1 95 ? 5.119 16.598 -10.267 1.00 77.38 95 LEU A CA 1
ATOM 805 C C . LEU A 1 95 ? 6.029 17.798 -9.936 1.00 77.38 95 LEU A C 1
ATOM 807 O O . LEU A 1 95 ? 5.690 18.589 -9.059 1.00 77.38 95 LEU A O 1
ATOM 811 N N . GLY A 1 96 ? 7.175 17.943 -10.612 1.00 72.75 96 GLY A N 1
ATOM 812 C CA . GLY A 1 96 ? 8.122 19.044 -10.410 1.00 72.75 96 GLY A CA 1
ATOM 813 C C . GLY A 1 96 ? 9.425 18.641 -9.707 1.00 72.75 96 GLY A C 1
ATOM 814 O O . GLY A 1 96 ? 9.614 17.507 -9.278 1.00 72.75 96 GLY A O 1
ATOM 815 N N . THR A 1 97 ? 10.355 19.592 -9.603 1.00 61.22 97 THR A N 1
ATOM 816 C CA . THR A 1 97 ? 11.785 19.375 -9.299 1.00 61.22 97 THR A CA 1
ATOM 817 C C . THR A 1 97 ? 12.121 18.910 -7.875 1.00 61.22 97 THR A C 1
ATOM 819 O O . THR A 1 97 ? 13.260 18.514 -7.639 1.00 61.22 97 THR A O 1
ATOM 822 N N . TYR A 1 98 ? 11.165 18.900 -6.937 1.00 58.31 98 TYR A N 1
ATOM 823 C CA . TYR A 1 98 ? 11.404 18.575 -5.517 1.00 58.31 98 TYR A CA 1
ATOM 824 C C . TYR A 1 98 ? 10.456 17.514 -4.928 1.00 58.31 98 TYR A C 1
ATOM 826 O O . TYR A 1 98 ? 10.492 17.244 -3.730 1.00 58.31 98 TYR A O 1
ATOM 834 N N . SER A 1 99 ? 9.622 16.873 -5.750 1.00 56.03 99 SER A N 1
ATOM 835 C CA . SER A 1 99 ? 8.608 15.901 -5.299 1.00 56.03 99 SER A CA 1
ATOM 836 C C . SER A 1 99 ? 9.183 14.549 -4.836 1.00 56.03 99 SER A C 1
ATOM 838 O O . SER A 1 99 ? 8.471 13.731 -4.252 1.00 56.03 99 SER A O 1
ATOM 840 N N . SER A 1 100 ? 10.464 14.282 -5.103 1.00 54.03 100 SER A N 1
ATOM 841 C CA . SER A 1 100 ? 11.080 12.961 -4.941 1.00 54.03 100 SER A CA 1
ATOM 842 C C . SER A 1 100 ? 11.524 12.613 -3.526 1.00 54.03 100 SER A C 1
ATOM 844 O O . SER A 1 100 ? 11.676 11.427 -3.232 1.00 54.03 100 SER A O 1
ATOM 846 N N . 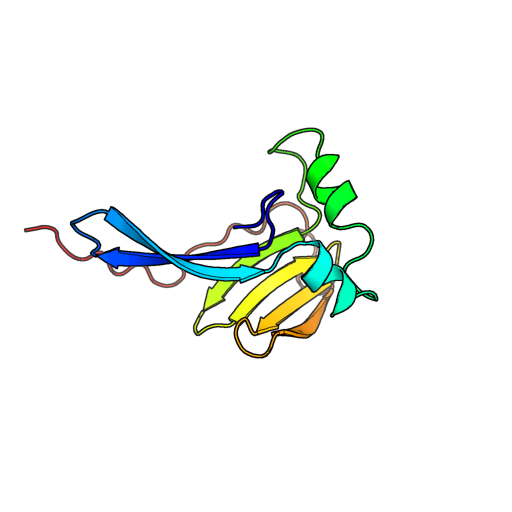TYR A 1 101 ? 11.732 13.594 -2.649 1.00 54.69 101 TYR A N 1
ATOM 847 C CA . TYR A 1 101 ? 12.465 13.332 -1.410 1.00 54.69 101 TYR A CA 1
ATOM 848 C C . TYR A 1 101 ? 11.561 13.078 -0.208 1.00 54.69 101 TYR A C 1
ATOM 850 O O . TYR A 1 101 ? 11.786 12.096 0.485 1.00 54.69 101 TYR A O 1
ATOM 858 N N . LEU A 1 102 ? 10.500 13.858 -0.006 1.00 55.78 102 LEU A N 1
ATOM 859 C CA . LEU A 1 102 ? 9.586 13.695 1.128 1.00 55.78 102 LEU A CA 1
ATOM 860 C C . LEU A 1 102 ? 8.226 14.307 0.762 1.00 55.78 102 LEU A C 1
ATOM 862 O O . LEU A 1 102 ? 8.044 15.513 0.927 1.00 55.78 102 LEU A O 1
ATOM 866 N N . PRO A 1 103 ? 7.265 13.539 0.226 1.00 53.84 103 PRO A N 1
ATOM 867 C CA . PRO A 1 103 ? 5.906 14.040 0.116 1.00 53.84 103 PRO A CA 1
ATOM 868 C C . PRO A 1 103 ? 5.354 14.209 1.534 1.00 53.84 103 PRO A C 1
ATOM 870 O O . PRO A 1 103 ? 4.940 13.244 2.171 1.00 53.84 103 PRO A O 1
ATOM 873 N N . THR A 1 104 ? 5.377 15.438 2.052 1.00 54.69 104 THR A N 1
ATOM 874 C CA . THR A 1 104 ? 4.667 15.779 3.284 1.00 54.69 104 THR A CA 1
ATOM 875 C C . THR A 1 104 ? 3.179 15.624 3.012 1.00 54.69 104 THR A C 1
ATOM 877 O O . THR A 1 104 ? 2.555 16.459 2.356 1.00 54.69 104 THR A O 1
ATOM 880 N N . VAL A 1 105 ? 2.612 14.525 3.495 1.00 54.09 105 VAL A N 1
ATOM 881 C CA . VAL A 1 105 ? 1.179 14.264 3.425 1.00 54.09 105 VAL A CA 1
ATOM 882 C C . VAL A 1 105 ? 0.502 15.149 4.462 1.00 54.09 105 VAL A C 1
ATOM 884 O O . VAL A 1 105 ? 0.456 14.821 5.645 1.00 54.09 105 VAL A O 1
ATOM 887 N N . LEU A 1 106 ? 0.004 16.305 4.029 1.00 50.56 106 LEU A N 1
ATOM 888 C CA . LEU A 1 106 ? -0.869 17.126 4.857 1.00 50.56 106 LEU A CA 1
ATOM 889 C C . LEU A 1 106 ? -2.285 16.543 4.767 1.00 50.56 106 LEU A C 1
ATOM 891 O O . LEU A 1 106 ? -2.835 16.486 3.662 1.00 50.56 106 LEU A O 1
ATOM 895 N N . PRO A 1 107 ? -2.902 16.096 5.875 1.00 48.09 107 PRO A N 1
ATOM 896 C CA . PRO A 1 107 ? -4.304 15.710 5.848 1.00 48.09 107 PRO A CA 1
ATOM 897 C C . PRO A 1 107 ? -5.141 16.931 5.444 1.00 48.09 107 PRO A C 1
ATOM 899 O O . PRO A 1 107 ? -5.242 17.908 6.181 1.00 48.09 107 PRO A O 1
ATOM 902 N N . TYR A 1 108 ? -5.718 16.876 4.240 1.00 44.16 108 TYR A N 1
ATOM 903 C CA . TYR A 1 108 ? -6.464 17.983 3.628 1.00 44.16 108 TYR A CA 1
ATOM 904 C C . TYR A 1 108 ? -7.743 18.347 4.401 1.00 44.16 108 TYR A C 1
ATOM 906 O O . TYR A 1 108 ? -8.245 19.462 4.295 1.00 44.16 108 TYR A O 1
ATOM 914 N N . SER A 1 109 ? -8.255 17.431 5.223 1.00 44.41 109 SER A N 1
ATOM 915 C CA . SER A 1 109 ? -9.371 17.695 6.124 1.00 44.41 109 SER A CA 1
ATOM 916 C C . SER A 1 109 ? -9.111 17.050 7.481 1.00 44.41 109 SER A C 1
ATOM 918 O O . SER A 1 109 ? -9.262 15.840 7.645 1.00 44.41 109 SER A O 1
ATOM 920 N N . LEU A 1 110 ? -8.736 17.866 8.462 1.00 50.84 110 LEU A N 1
ATOM 921 C CA . LEU A 1 110 ? -8.872 17.528 9.874 1.00 50.84 110 LEU A CA 1
ATOM 922 C C . LEU A 1 110 ? -10.080 18.290 10.409 1.00 50.84 110 LEU A C 1
ATOM 924 O O . LEU A 1 110 ? -10.043 19.508 10.569 1.00 50.84 110 LEU A O 1
ATOM 928 N N . SER A 1 111 ? -11.166 17.575 10.673 1.00 50.28 111 SER A N 1
ATOM 929 C CA 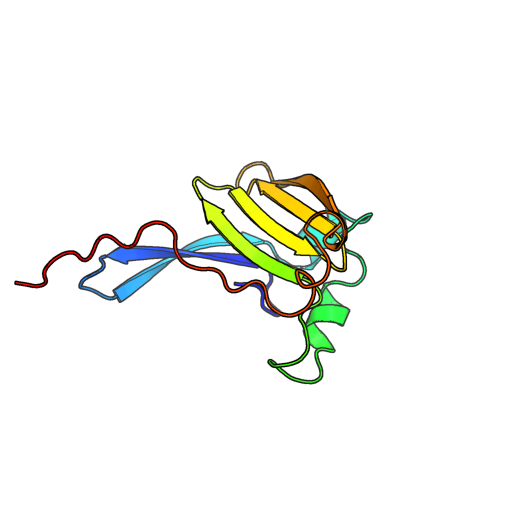. SER A 1 111 ? -12.262 18.097 11.482 1.00 50.28 111 SER A CA 1
ATOM 930 C C . SER A 1 111 ? -11.869 17.896 12.942 1.00 50.28 111 SER A C 1
ATOM 932 O O . SER A 1 111 ? -11.888 16.772 13.437 1.00 50.28 111 SER A O 1
ATOM 934 N N . LEU A 1 112 ? -11.462 18.965 13.630 1.00 51.81 112 LEU A N 1
ATOM 935 C CA . LEU A 1 112 ? -11.280 18.920 15.081 1.00 51.81 112 LEU A CA 1
ATOM 936 C C . LEU A 1 112 ? -12.661 18.756 15.719 1.00 51.81 112 LEU A C 1
ATOM 938 O O . LEU A 1 112 ? -13.433 19.710 15.805 1.00 51.81 112 LEU A O 1
ATOM 942 N N . VAL A 1 113 ? -12.988 17.535 16.130 1.00 55.28 113 VAL A N 1
ATOM 943 C CA . VAL A 1 113 ? -14.155 17.294 16.976 1.00 55.28 113 VAL A CA 1
ATOM 944 C C . VAL A 1 113 ? -13.776 17.697 18.396 1.00 55.28 113 VAL A C 1
ATOM 946 O O . VAL A 1 113 ? -12.719 17.324 18.906 1.00 55.28 113 VAL A O 1
ATOM 949 N N . ARG A 1 114 ? -14.619 18.517 19.024 1.00 44.03 114 ARG A N 1
ATOM 950 C CA . ARG A 1 114 ? -14.414 18.986 20.394 1.00 44.03 114 ARG A CA 1
ATOM 951 C C . ARG A 1 114 ? -14.627 17.804 21.344 1.00 44.03 114 ARG A C 1
ATOM 953 O O . ARG A 1 114 ? -15.717 17.244 21.365 1.00 44.03 114 ARG A O 1
ATOM 960 N N . LEU A 1 115 ? -13.604 17.441 22.114 1.00 52.25 115 LEU A N 1
ATOM 961 C CA . LEU A 1 115 ? -13.762 16.543 23.257 1.00 52.25 115 LEU A CA 1
ATOM 962 C C . LEU A 1 115 ? -14.398 17.372 24.382 1.00 52.25 115 LEU A C 1
ATOM 964 O O . LEU A 1 115 ? -13.753 18.278 24.913 1.00 52.25 115 LEU A O 1
ATOM 968 N N . THR A 1 116 ? -15.689 17.153 24.634 1.00 55.91 116 THR A N 1
ATOM 969 C CA . THR A 1 116 ? -16.401 17.651 25.824 1.00 55.91 116 THR A CA 1
ATOM 970 C C . THR A 1 116 ? -16.248 16.679 26.972 1.00 55.91 116 THR A C 1
ATOM 972 O O . THR A 1 116 ? -16.420 15.471 26.698 1.00 55.91 116 THR A O 1
#

pLDDT: mean 77.36, std 13.76, range [44.03, 93.12]

Foldseek 3Di:
DQALQGDWDWDQPDPVVSDIDTDAGDGLVRLCVVCVVQRPPVNVQRVPPPDPPPQRQKAFQDDDDQWTFMDHHQWTWIARRPVRDTGTDGGLVVVDDPSRRDNPRDPPDDDPDDDD

Secondary structure (DSSP, 8-state):
-EETTEEEEEEEEETTTTEEEEEEEE-HHHHHHH-TTT--SHHHHHHT-S-TTS--SEEEEEEETTEEEEEETTEEEEEETTTTEEEEEEEGGGG-TTTTS------S--------

Radius of gyration: 15.6 Å; chains: 1; bounding box: 36×32×40 Å